Protein AF-A0A1Z9RTA8-F1 (afdb_monomer)

Structure (mmCIF, N/CA/C/O backbone):
data_AF-A0A1Z9RTA8-F1
#
_entry.id   AF-A0A1Z9RTA8-F1
#
loop_
_atom_site.group_PDB
_atom_site.id
_atom_site.type_symbol
_atom_site.label_atom_id
_atom_site.label_alt_id
_atom_site.label_comp_id
_atom_site.lab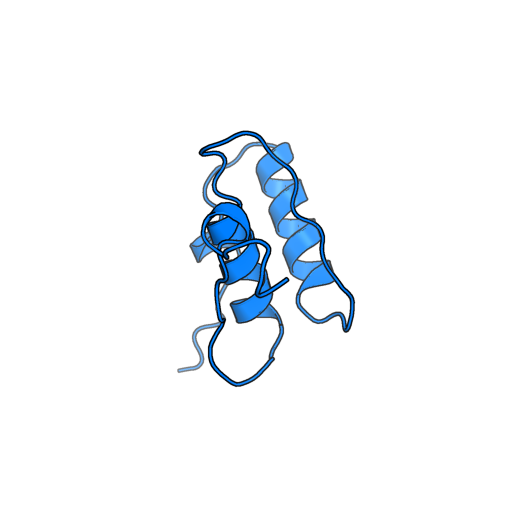el_asym_id
_atom_site.label_entity_id
_atom_site.label_seq_id
_atom_site.pdbx_PDB_ins_code
_atom_site.Cartn_x
_atom_site.Cartn_y
_atom_site.Cartn_z
_atom_site.occupancy
_atom_site.B_iso_or_equiv
_atom_site.auth_seq_id
_atom_site.auth_comp_id
_atom_site.auth_asym_id
_atom_site.auth_atom_id
_atom_site.pdbx_PDB_model_num
ATOM 1 N N . MET A 1 1 ? -4.566 -8.985 23.483 1.00 42.28 1 MET A N 1
ATOM 2 C CA . MET A 1 1 ? -3.785 -7.746 23.285 1.00 42.28 1 MET A CA 1
ATOM 3 C C . MET A 1 1 ? -3.930 -7.341 21.831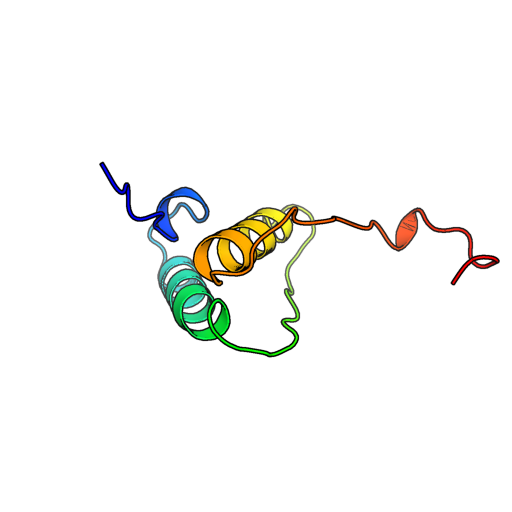 1.00 42.28 1 MET A C 1
ATOM 5 O O . MET A 1 1 ? -3.233 -7.872 20.982 1.00 42.28 1 MET A O 1
ATOM 9 N N . SER A 1 2 ? -4.919 -6.505 21.524 1.00 45.81 2 SER A N 1
ATOM 10 C CA . SER A 1 2 ? -5.126 -5.952 20.185 1.00 45.81 2 SER A CA 1
ATOM 11 C C . SER A 1 2 ? -4.065 -4.882 19.933 1.00 45.81 2 SER A C 1
ATOM 13 O O . SER A 1 2 ? -4.247 -3.733 20.330 1.00 45.81 2 SER A O 1
ATOM 15 N N . GLY A 1 3 ? -2.931 -5.276 19.350 1.00 54.53 3 GLY A N 1
ATOM 16 C CA . GLY A 1 3 ? -1.989 -4.322 18.774 1.00 54.53 3 GLY A CA 1
ATOM 17 C C . GLY A 1 3 ? -2.697 -3.612 17.628 1.00 54.53 3 GLY A C 1
ATOM 18 O O . GLY A 1 3 ?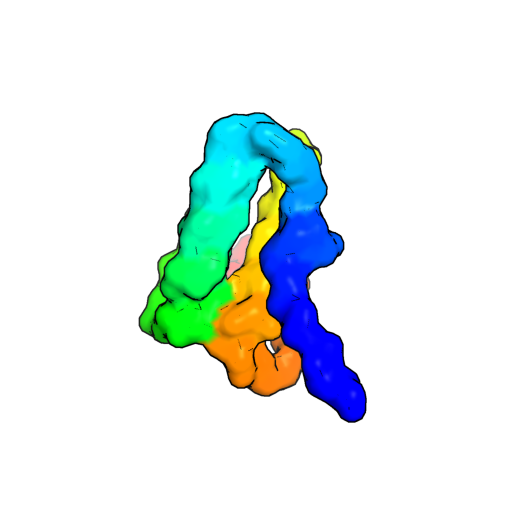 -3.071 -4.255 16.652 1.00 54.53 3 GLY A O 1
ATOM 19 N N . GLN A 1 4 ? -2.986 -2.324 17.793 1.00 63.78 4 GLN A N 1
ATOM 20 C CA . GLN A 1 4 ? -3.520 -1.511 16.707 1.00 63.78 4 GLN A CA 1
ATOM 21 C C . GLN A 1 4 ? -2.404 -1.359 15.675 1.00 63.78 4 GLN A C 1
ATOM 23 O O . GLN A 1 4 ? -1.392 -0.730 15.965 1.00 63.78 4 GLN A O 1
ATOM 28 N N . THR A 1 5 ? -2.568 -1.973 14.507 1.00 77.00 5 THR A N 1
ATOM 29 C CA . THR A 1 5 ? -1.643 -1.803 13.388 1.00 77.00 5 THR A CA 1
ATOM 30 C C . THR A 1 5 ? -1.673 -0.343 12.941 1.00 77.00 5 THR A C 1
ATOM 32 O O . THR A 1 5 ? -2.707 0.141 12.484 1.00 77.00 5 THR A O 1
ATOM 35 N N . SER A 1 6 ? -0.550 0.360 13.102 1.00 87.69 6 SER A N 1
ATOM 36 C CA . SER A 1 6 ? -0.394 1.757 12.680 1.00 87.69 6 SER A CA 1
ATOM 37 C C . SER A 1 6 ? 0.218 1.844 11.283 1.00 87.69 6 SER A C 1
ATOM 39 O O . SER A 1 6 ? 1.088 1.054 10.915 1.00 87.69 6 SER A O 1
ATOM 41 N N . VAL A 1 7 ? -0.169 2.865 10.516 1.00 93.25 7 VAL A N 1
ATOM 42 C CA . VAL A 1 7 ? 0.438 3.187 9.217 1.00 93.25 7 VAL A CA 1
ATOM 43 C C . VAL A 1 7 ? 1.953 3.459 9.317 1.00 93.25 7 VAL A C 1
ATOM 45 O O . VAL A 1 7 ? 2.689 3.240 8.351 1.00 93.25 7 VAL A O 1
ATOM 48 N N . ASP A 1 8 ? 2.448 3.873 10.489 1.00 92.31 8 ASP A N 1
ATOM 49 C CA . ASP A 1 8 ? 3.874 4.118 10.750 1.00 92.31 8 ASP A CA 1
ATOM 50 C C . ASP A 1 8 ? 4.738 2.851 10.692 1.00 92.31 8 ASP A C 1
ATOM 52 O O . ASP A 1 8 ? 5.928 2.940 10.389 1.00 92.31 8 ASP A O 1
ATOM 56 N N . GLU A 1 9 ? 4.152 1.673 10.934 1.00 92.75 9 GLU A N 1
ATOM 57 C CA . GLU A 1 9 ? 4.849 0.382 10.821 1.00 92.75 9 GLU A CA 1
ATOM 58 C C . GLU A 1 9 ? 5.208 0.054 9.366 1.00 92.75 9 GLU A C 1
ATOM 60 O O . GLU A 1 9 ? 6.149 -0.693 9.099 1.00 92.75 9 GLU A O 1
ATOM 65 N N . PHE A 1 10 ? 4.476 0.641 8.416 1.00 95.81 10 PHE A N 1
ATOM 66 C CA . PHE A 1 10 ? 4.699 0.463 6.986 1.00 95.81 10 PHE A CA 1
ATOM 67 C C . PHE A 1 10 ? 5.491 1.629 6.394 1.00 95.81 10 PHE A C 1
ATOM 69 O O . PHE A 1 10 ? 6.444 1.417 5.647 1.00 95.81 10 PHE A O 1
ATOM 76 N N . ILE A 1 11 ? 5.101 2.870 6.696 1.00 96.12 11 ILE A N 1
ATOM 77 C CA . ILE A 1 11 ? 5.605 4.063 6.011 1.00 96.12 11 ILE A CA 1
ATOM 78 C C . ILE A 1 11 ? 6.506 4.876 6.948 1.00 96.12 11 ILE A C 1
ATOM 80 O O . ILE A 1 11 ? 6.057 5.743 7.708 1.00 96.12 11 ILE A O 1
ATOM 84 N N . ALA A 1 12 ? 7.811 4.622 6.839 1.00 93.81 12 ALA A N 1
ATOM 85 C CA . ALA A 1 12 ? 8.842 5.323 7.594 1.00 93.81 12 ALA A CA 1
ATOM 86 C C . ALA A 1 12 ? 9.161 6.722 7.030 1.00 93.81 12 ALA A C 1
ATOM 88 O O . ALA A 1 12 ? 8.993 7.004 5.841 1.00 93.81 12 ALA A O 1
ATOM 89 N N . GLY A 1 13 ? 9.694 7.590 7.894 1.00 93.69 13 GLY A N 1
ATOM 90 C CA . GLY A 1 13 ? 10.164 8.934 7.547 1.00 93.69 13 GLY A CA 1
ATOM 91 C C . GLY A 1 13 ? 9.373 10.051 8.230 1.00 93.69 13 GLY A C 1
ATOM 92 O O . GLY A 1 13 ? 8.288 9.845 8.763 1.00 93.69 13 GLY A O 1
ATOM 93 N N . GLN A 1 14 ? 9.938 11.258 8.246 1.00 94.94 14 GLN A N 1
ATOM 94 C CA . GLN A 1 14 ? 9.379 12.408 8.979 1.00 94.94 14 GLN A CA 1
ATOM 95 C C . GLN A 1 14 ? 9.100 13.630 8.093 1.00 94.94 14 GLN A C 1
ATOM 97 O O . GLN A 1 14 ? 8.696 14.683 8.591 1.00 94.94 14 GLN A O 1
ATOM 102 N N . SER A 1 15 ? 9.288 13.494 6.778 1.00 97.50 15 SER A N 1
ATOM 103 C CA . SER A 1 15 ? 9.035 14.573 5.824 1.00 97.50 15 SER A CA 1
ATOM 104 C C . SER A 1 15 ? 7.546 14.937 5.766 1.00 97.50 15 SER A C 1
ATOM 106 O O . SER A 1 15 ? 6.680 14.112 6.069 1.00 97.50 15 SER A O 1
ATOM 108 N N . ALA A 1 16 ? 7.236 16.162 5.334 1.00 97.88 16 ALA A N 1
ATOM 109 C CA . ALA A 1 16 ? 5.853 16.590 5.125 1.00 97.88 16 ALA A CA 1
ATOM 110 C C . ALA A 1 16 ? 5.112 15.678 4.128 1.00 97.88 16 ALA A C 1
ATOM 112 O O . ALA A 1 16 ? 3.978 15.285 4.387 1.00 97.88 16 ALA A O 1
ATOM 113 N N . ALA A 1 17 ? 5.784 15.260 3.050 1.00 95.81 17 ALA A N 1
ATOM 114 C CA . ALA A 1 17 ? 5.223 14.339 2.063 1.00 95.81 17 ALA A CA 1
ATOM 115 C C . ALA A 1 17 ? 4.898 12.964 2.671 1.00 95.81 17 ALA A C 1
ATOM 117 O O . ALA A 1 17 ? 3.845 12.400 2.394 1.00 95.81 17 ALA A O 1
ATOM 118 N N . THR A 1 18 ? 5.761 12.445 3.550 1.00 96.06 18 THR A N 1
ATOM 119 C CA . THR A 1 18 ? 5.513 11.180 4.260 1.00 96.06 18 THR A CA 1
ATOM 120 C C . THR A 1 18 ? 4.305 11.290 5.189 1.00 96.06 18 THR A C 1
ATOM 122 O O . THR A 1 18 ? 3.488 10.375 5.255 1.00 96.06 18 THR A O 1
ATOM 125 N N . LYS A 1 19 ? 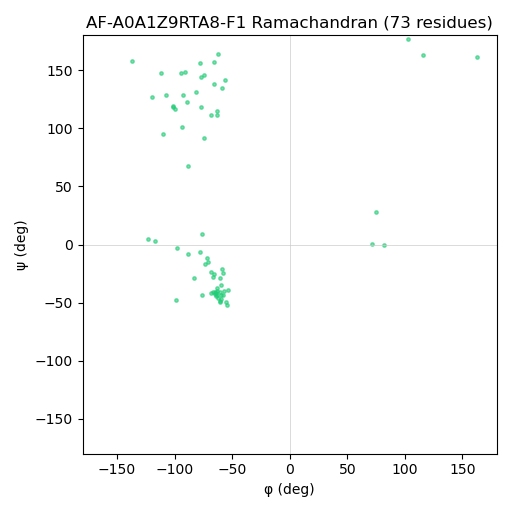4.176 12.409 5.912 1.00 96.88 19 LYS A N 1
ATOM 126 C CA . LYS A 1 19 ? 3.029 12.663 6.797 1.00 96.88 19 LYS A CA 1
ATOM 127 C C . LYS A 1 19 ? 1.722 12.732 6.009 1.00 96.88 19 LYS A C 1
ATOM 129 O O . LYS A 1 19 ? 0.747 12.113 6.421 1.00 96.88 19 LYS A O 1
ATOM 134 N N . GLU A 1 20 ? 1.726 13.411 4.865 1.00 97.25 20 GLU A N 1
ATOM 135 C CA . GLU A 1 20 ? 0.547 13.484 4.002 1.00 97.25 20 GLU A CA 1
ATOM 136 C C . GLU A 1 20 ? 0.194 12.123 3.394 1.00 97.25 20 GLU A C 1
ATOM 138 O O . GLU A 1 20 ? -0.970 11.737 3.392 1.00 97.25 20 GLU A O 1
ATOM 143 N N . LEU A 1 21 ? 1.190 11.347 2.957 1.00 96.94 21 LEU A N 1
ATOM 144 C CA . LEU A 1 21 ? 0.961 9.993 2.456 1.00 96.94 21 LEU A CA 1
ATOM 145 C C . LEU A 1 21 ? 0.312 9.094 3.518 1.00 96.94 21 LEU A C 1
ATOM 147 O O . LEU A 1 21 ? -0.642 8.387 3.205 1.00 96.94 21 LEU A O 1
ATOM 151 N N . ARG A 1 22 ? 0.782 9.150 4.772 1.00 97.25 22 ARG A N 1
ATOM 152 C CA . ARG A 1 22 ? 0.163 8.420 5.892 1.00 97.25 22 ARG A CA 1
ATOM 153 C C . ARG A 1 22 ? -1.290 8.835 6.110 1.00 97.25 22 ARG A C 1
ATOM 155 O O . ARG A 1 22 ? -2.160 7.974 6.149 1.00 97.25 22 ARG A O 1
ATOM 162 N N . ARG A 1 23 ? -1.562 10.145 6.127 1.00 96.81 23 ARG A N 1
ATOM 163 C CA . ARG A 1 23 ? -2.923 10.690 6.251 1.00 96.81 23 ARG A CA 1
ATOM 164 C C . ARG A 1 23 ? -3.849 10.191 5.138 1.00 96.81 23 ARG A C 1
ATOM 166 O O . ARG A 1 23 ? -4.997 9.847 5.401 1.00 96.81 23 ARG A O 1
ATOM 173 N N . LEU A 1 24 ? -3.366 10.157 3.895 1.00 97.06 24 LEU A N 1
ATOM 174 C CA . LEU A 1 24 ? -4.132 9.643 2.758 1.00 97.06 24 LEU A CA 1
ATOM 175 C C . LEU A 1 24 ? -4.425 8.147 2.904 1.00 97.06 24 LEU A C 1
ATOM 177 O O . LEU A 1 24 ? -5.545 7.728 2.626 1.00 97.06 24 LEU A O 1
ATOM 181 N N . VAL A 1 25 ? -3.456 7.355 3.368 1.00 97.44 25 VAL A N 1
ATOM 182 C CA . VAL A 1 25 ? -3.661 5.924 3.636 1.00 97.44 25 VAL A CA 1
ATOM 183 C C . VAL A 1 25 ? -4.719 5.713 4.716 1.00 97.44 25 VAL A C 1
ATOM 185 O O . VAL A 1 25 ? -5.629 4.926 4.485 1.00 97.44 25 VAL A O 1
ATOM 188 N N . ASP A 1 26 ? -4.667 6.443 5.831 1.00 96.25 26 ASP A N 1
ATOM 189 C CA . ASP A 1 26 ? -5.654 6.313 6.914 1.00 96.25 26 ASP A CA 1
ATOM 190 C C . ASP A 1 26 ? -7.088 6.618 6.446 1.00 96.25 26 ASP A C 1
ATOM 192 O O . ASP A 1 26 ? -8.045 5.990 6.896 1.00 96.25 26 ASP A O 1
ATOM 196 N N . ILE A 1 27 ? -7.246 7.564 5.514 1.00 96.12 27 ILE A N 1
ATOM 197 C CA . ILE A 1 27 ? -8.549 7.933 4.943 1.00 96.12 27 ILE A CA 1
ATOM 198 C C . ILE A 1 27 ? -9.035 6.895 3.929 1.00 96.12 27 ILE A C 1
ATOM 200 O O . ILE A 1 27 ? -10.218 6.558 3.906 1.00 96.12 27 ILE A O 1
ATOM 204 N N . LEU A 1 28 ? -8.141 6.421 3.060 1.00 96.88 28 LEU A N 1
ATOM 205 C CA . LEU A 1 28 ? -8.501 5.550 1.942 1.00 96.88 28 LEU A CA 1
ATOM 206 C C . LEU A 1 28 ? -8.612 4.080 2.344 1.00 96.88 28 LEU A C 1
ATOM 208 O O . LEU A 1 28 ? -9.386 3.355 1.729 1.00 96.88 28 LEU A O 1
ATOM 212 N N . ALA A 1 29 ? -7.874 3.632 3.361 1.00 96.88 29 ALA A N 1
ATOM 213 C CA . ALA A 1 29 ? -7.869 2.240 3.794 1.00 96.88 29 ALA A CA 1
ATOM 214 C C . ALA A 1 29 ? -9.275 1.691 4.112 1.00 96.88 29 ALA A C 1
ATOM 216 O O . ALA A 1 29 ? -9.631 0.664 3.533 1.00 96.88 29 ALA A O 1
ATOM 217 N N . PRO A 1 30 ? -10.111 2.336 4.951 1.00 96.25 30 PRO A N 1
ATOM 218 C CA . PRO A 1 30 ? -11.451 1.829 5.253 1.00 96.25 30 PRO A CA 1
ATOM 219 C C . PRO A 1 30 ? -12.482 2.096 4.142 1.00 96.25 30 PRO A C 1
ATOM 221 O O . PRO A 1 30 ? -13.622 1.644 4.253 1.00 96.25 30 PRO A O 1
ATOM 224 N N . ALA A 1 31 ? -12.131 2.852 3.097 1.00 95.75 31 ALA A N 1
ATOM 225 C CA . ALA A 1 31 ? -13.056 3.185 2.023 1.00 95.75 31 ALA A CA 1
ATOM 226 C C . ALA A 1 31 ? -13.252 1.999 1.064 1.00 95.75 31 ALA A C 1
ATOM 228 O O . ALA A 1 31 ? -12.320 1.259 0.740 1.00 95.75 31 ALA A O 1
ATOM 229 N N . ASP A 1 32 ? -14.470 1.845 0.544 1.00 93.75 32 ASP A N 1
ATOM 230 C CA . ASP A 1 32 ? -14.743 0.898 -0.538 1.00 93.75 32 ASP A CA 1
ATOM 231 C C . ASP A 1 32 ? -14.523 1.560 -1.904 1.00 93.75 32 ASP A C 1
ATOM 233 O O . ASP A 1 32 ? -15.455 1.855 -2.649 1.00 93.75 32 ASP A O 1
ATOM 237 N N . SER A 1 33 ? -13.264 1.886 -2.195 1.00 93.12 33 SER A N 1
ATOM 238 C CA . SER A 1 33 ? -12.861 2.538 -3.439 1.00 93.12 33 SER A CA 1
ATOM 239 C C . SER A 1 33 ? -11.586 1.924 -4.016 1.00 93.12 33 SER A C 1
ATOM 241 O O . SER A 1 33 ? -10.798 1.275 -3.328 1.00 93.12 33 SER A O 1
ATOM 243 N N . THR A 1 34 ? -11.389 2.115 -5.322 1.00 95.75 34 THR A N 1
ATOM 244 C CA . THR A 1 34 ? -10.143 1.720 -5.990 1.00 95.75 34 THR A CA 1
ATOM 245 C C . THR A 1 34 ? -9.078 2.788 -5.758 1.00 95.75 34 THR A C 1
ATOM 247 O O . THR A 1 34 ? -9.327 3.969 -5.997 1.00 95.75 34 THR A O 1
ATOM 250 N N . VAL A 1 35 ? -7.880 2.373 -5.339 1.00 96.19 35 VAL A N 1
ATOM 251 C CA . VAL A 1 35 ? -6.744 3.272 -5.092 1.00 96.19 35 VAL A CA 1
ATOM 252 C C . VAL A 1 35 ? -5.683 3.103 -6.179 1.00 96.19 35 VAL A C 1
ATOM 254 O O . VAL A 1 35 ? -5.219 1.994 -6.436 1.00 96.19 35 VAL A O 1
ATOM 257 N N . LEU A 1 36 ? -5.253 4.214 -6.783 1.00 96.69 36 LEU A N 1
ATOM 258 C CA . LEU A 1 36 ? -4.114 4.266 -7.702 1.00 96.69 36 LEU A CA 1
ATOM 259 C C . LEU A 1 36 ? -2.885 4.826 -6.977 1.00 96.69 36 LEU A C 1
ATOM 261 O O . LEU A 1 36 ? -2.888 5.973 -6.538 1.00 96.69 36 LEU A O 1
ATOM 265 N N . ILE A 1 37 ? -1.812 4.037 -6.894 1.00 96.31 37 ILE A N 1
ATOM 266 C CA . ILE A 1 37 ? -0.554 4.449 -6.259 1.00 96.31 37 ILE A CA 1
ATOM 267 C C . ILE A 1 37 ? 0.455 4.823 -7.346 1.00 96.31 37 ILE A C 1
ATOM 269 O O . ILE A 1 37 ? 0.864 3.980 -8.145 1.00 96.31 37 ILE A O 1
ATOM 273 N N . GLN A 1 38 ? 0.897 6.079 -7.355 1.00 96.31 38 GLN A N 1
ATOM 274 C CA . GLN A 1 38 ? 1.869 6.591 -8.321 1.00 96.31 38 GLN A CA 1
ATOM 275 C C . GLN A 1 38 ? 3.205 6.924 -7.653 1.00 96.31 38 GLN A C 1
ATOM 277 O O . GLN A 1 38 ? 3.264 7.322 -6.493 1.00 96.31 38 GLN A O 1
ATOM 282 N N . GLY A 1 39 ? 4.297 6.748 -8.397 1.00 95.62 39 GLY A N 1
ATOM 283 C CA . GLY A 1 39 ? 5.648 7.023 -7.918 1.00 95.62 39 GLY A CA 1
ATOM 284 C C . GLY A 1 39 ? 6.714 6.352 -8.775 1.00 95.62 39 GLY A C 1
ATOM 285 O O . GLY A 1 39 ? 6.430 5.402 -9.512 1.00 95.62 39 GLY A O 1
ATOM 286 N N . GLN A 1 40 ? 7.950 6.833 -8.663 1.00 96.75 40 GLN A N 1
ATOM 287 C CA . GLN A 1 40 ? 9.102 6.297 -9.392 1.00 96.75 40 GLN A CA 1
ATOM 288 C C . GLN A 1 40 ? 9.393 4.831 -9.018 1.00 96.75 40 GLN A C 1
ATOM 290 O O . GLN A 1 40 ? 8.899 4.292 -8.019 1.00 96.75 40 GLN A O 1
ATOM 295 N N . THR A 1 41 ? 10.184 4.142 -9.838 1.00 94.19 41 THR A N 1
ATOM 296 C CA . THR A 1 41 ? 10.678 2.798 -9.508 1.00 94.19 41 THR A CA 1
ATOM 297 C C . THR A 1 41 ? 11.470 2.844 -8.199 1.00 94.19 41 THR A C 1
ATOM 299 O O . THR A 1 41 ? 12.265 3.753 -7.988 1.00 94.19 41 THR A O 1
ATOM 302 N N . GLY A 1 42 ? 11.219 1.895 -7.293 1.00 93.19 42 GLY A N 1
ATOM 303 C CA . GLY A 1 42 ? 11.880 1.847 -5.983 1.00 93.19 42 GLY A CA 1
ATOM 304 C C . GLY A 1 42 ? 11.280 2.751 -4.896 1.00 93.19 42 GLY A C 1
ATOM 305 O O . GLY A 1 42 ? 11.727 2.684 -3.759 1.00 93.19 42 GLY A O 1
ATOM 306 N N . SER A 1 43 ? 10.227 3.532 -5.172 1.00 94.06 43 SER A N 1
ATOM 307 C CA . SER A 1 43 ? 9.618 4.442 -4.181 1.00 94.06 43 SER A CA 1
ATOM 308 C C . SER A 1 43 ? 8.736 3.762 -3.117 1.00 94.06 43 SER A C 1
ATOM 310 O O . SER A 1 43 ? 8.001 4.443 -2.408 1.00 94.06 43 SER A O 1
ATOM 312 N N . GLY A 1 44 ? 8.733 2.427 -3.038 1.00 94.00 44 GLY A N 1
ATOM 313 C CA . GLY A 1 44 ? 7.969 1.688 -2.026 1.00 94.00 44 GLY A CA 1
ATOM 314 C C . GLY A 1 44 ? 6.452 1.606 -2.255 1.00 94.00 44 GLY A C 1
ATOM 315 O O . GLY A 1 44 ? 5.709 1.467 -1.291 1.00 94.00 44 GLY A O 1
ATOM 316 N N . LYS A 1 45 ? 5.961 1.652 -3.503 1.00 96.12 45 LYS A N 1
ATOM 317 C CA . LYS A 1 45 ? 4.513 1.557 -3.808 1.00 96.12 45 LYS A CA 1
ATOM 318 C C . LYS A 1 45 ? 3.837 0.321 -3.189 1.00 96.12 45 LYS A C 1
ATOM 320 O O . LYS A 1 45 ? 2.751 0.434 -2.630 1.00 96.12 45 LYS A O 1
ATOM 325 N N . ASP A 1 46 ? 4.515 -0.826 -3.189 1.00 95.31 46 ASP A N 1
ATOM 326 C CA . ASP A 1 46 ? 3.987 -2.062 -2.592 1.00 95.31 46 ASP A CA 1
ATOM 327 C C . ASP A 1 46 ? 3.846 -1.973 -1.066 1.00 95.31 46 ASP A C 1
ATOM 329 O O . ASP A 1 46 ? 3.002 -2.641 -0.472 1.00 95.31 46 ASP A O 1
ATOM 333 N N . VAL A 1 47 ? 4.673 -1.150 -0.415 1.00 96.12 47 VAL A N 1
ATOM 334 C CA . VAL A 1 47 ? 4.580 -0.889 1.028 1.00 96.12 47 VAL A CA 1
ATOM 335 C C . VAL A 1 47 ? 3.300 -0.113 1.332 1.00 96.12 47 VAL A C 1
ATOM 337 O O . VAL A 1 47 ? 2.588 -0.459 2.271 1.00 96.12 47 VAL A O 1
ATOM 340 N N . VAL A 1 48 ? 2.962 0.869 0.491 1.00 97.19 48 VAL A N 1
ATOM 341 C CA . VAL A 1 48 ? 1.709 1.631 0.594 1.00 97.19 48 VAL A CA 1
ATOM 342 C C . VAL A 1 48 ? 0.496 0.720 0.378 1.00 97.19 48 VAL A C 1
ATOM 344 O O . VAL A 1 48 ? -0.445 0.771 1.163 1.00 97.19 48 VAL A O 1
ATOM 347 N N . ALA A 1 49 ? 0.531 -0.170 -0.621 1.00 97.06 49 ALA A N 1
ATOM 348 C CA . ALA A 1 49 ? -0.548 -1.136 -0.858 1.00 97.06 49 ALA A CA 1
ATOM 349 C C . ALA A 1 49 ? -0.770 -2.078 0.343 1.00 97.06 49 ALA A C 1
ATOM 351 O O . ALA A 1 49 ? -1.909 -2.335 0.731 1.00 97.06 49 ALA A O 1
ATOM 352 N N . ARG A 1 50 ? 0.316 -2.551 0.974 1.00 96.12 50 ARG A 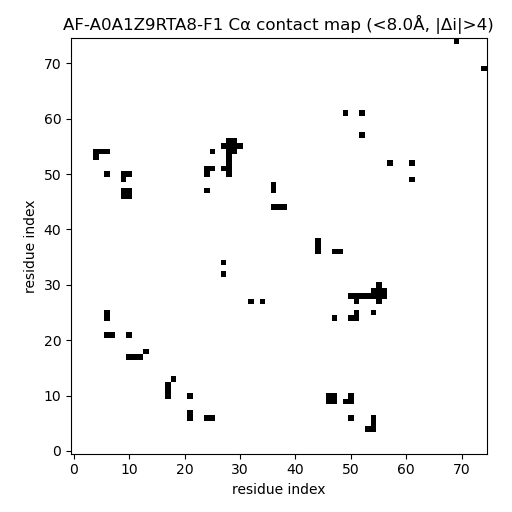N 1
ATOM 353 C CA . ARG A 1 50 ? 0.248 -3.360 2.201 1.00 96.12 50 ARG A CA 1
ATOM 354 C C . ARG A 1 50 ? -0.349 -2.596 3.378 1.00 96.12 50 ARG A C 1
ATOM 356 O O . ARG A 1 50 ? -1.169 -3.169 4.090 1.00 96.12 50 ARG A O 1
ATOM 363 N N . ALA A 1 51 ? 0.024 -1.328 3.550 1.00 97.12 51 ALA A N 1
ATOM 364 C CA . ALA A 1 51 ? -0.546 -0.472 4.585 1.00 97.12 51 ALA A CA 1
ATOM 365 C C . ALA A 1 51 ? -2.063 -0.315 4.391 1.00 97.12 51 ALA A C 1
ATOM 367 O O . ALA A 1 51 ? -2.830 -0.584 5.308 1.00 97.12 51 ALA A O 1
ATOM 368 N N . ILE A 1 52 ? -2.504 0.015 3.171 1.00 97.25 52 ILE A N 1
ATOM 369 C CA . ILE A 1 52 ? -3.931 0.133 2.835 1.00 97.25 52 ILE A CA 1
ATOM 370 C C . ILE A 1 52 ? -4.676 -1.162 3.175 1.00 97.25 52 ILE A C 1
ATOM 372 O O . ILE A 1 52 ? -5.690 -1.114 3.863 1.00 97.25 52 ILE A O 1
ATOM 376 N N . HIS A 1 53 ? -4.165 -2.326 2.754 1.00 96.81 53 HIS A N 1
ATOM 377 C CA . HIS A 1 53 ? -4.804 -3.614 3.054 1.00 96.81 53 HIS A CA 1
ATOM 378 C C . HIS A 1 53 ? -4.906 -3.872 4.559 1.00 96.81 53 HIS A C 1
ATOM 380 O O . HIS A 1 53 ? -5.989 -4.192 5.048 1.00 96.81 53 HIS A O 1
ATOM 386 N N . ALA A 1 54 ? -3.809 -3.685 5.299 1.00 95.69 54 ALA A N 1
ATOM 387 C CA . ALA A 1 54 ? -3.757 -3.934 6.738 1.00 95.69 54 ALA A CA 1
ATOM 388 C C . ALA A 1 54 ? -4.708 -3.026 7.537 1.00 95.69 54 ALA A C 1
ATOM 390 O O . ALA A 1 54 ? -5.334 -3.492 8.489 1.00 95.69 54 ALA A O 1
ATOM 391 N N . LEU A 1 55 ? -4.859 -1.761 7.130 1.00 96.06 55 LEU A N 1
ATOM 392 C CA . LEU A 1 55 ? -5.733 -0.791 7.795 1.00 96.06 55 LEU A CA 1
ATOM 393 C C . LEU A 1 55 ? -7.184 -0.809 7.272 1.00 96.06 55 LEU A C 1
ATOM 395 O O . LEU A 1 55 ? -8.056 -0.180 7.866 1.00 96.06 55 LEU A O 1
ATOM 399 N N . SER A 1 56 ? -7.480 -1.543 6.192 1.00 95.88 56 SER A N 1
ATOM 400 C CA . SER A 1 56 ? -8.814 -1.543 5.566 1.00 95.88 56 SER A CA 1
ATOM 401 C C . SER A 1 56 ? -9.901 -2.299 6.328 1.00 95.88 56 SER A C 1
ATOM 403 O O . SER A 1 56 ? -11.084 -2.173 6.015 1.00 95.88 56 SER A O 1
ATOM 405 N N . GLY A 1 57 ? -9.520 -3.158 7.275 1.00 93.62 57 GLY A N 1
ATOM 406 C CA . GLY A 1 57 ? -10.438 -4.098 7.925 1.00 93.62 57 GLY A CA 1
ATOM 407 C C . GLY A 1 57 ? -10.900 -5.259 7.028 1.00 93.62 57 GLY A C 1
ATOM 408 O O . GLY A 1 57 ? -11.654 -6.121 7.491 1.00 93.62 57 GLY A O 1
ATOM 409 N N . ARG A 1 58 ? -10.445 -5.330 5.766 1.00 94.50 58 ARG A N 1
ATOM 410 C CA . ARG A 1 58 ? 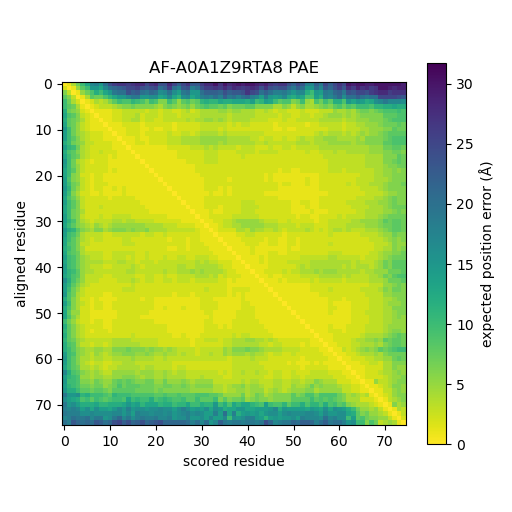-10.730 -6.457 4.867 1.00 94.50 58 ARG A CA 1
ATOM 411 C C . ARG A 1 58 ? -10.062 -7.727 5.395 1.00 94.50 58 ARG A C 1
ATOM 413 O O . ARG A 1 58 ? -8.917 -7.724 5.841 1.00 94.50 58 ARG A O 1
ATOM 420 N N . LYS A 1 59 ? -10.793 -8.840 5.332 1.00 93.81 59 LYS A N 1
ATOM 421 C CA . LYS A 1 59 ? -10.284 -10.166 5.704 1.00 93.81 59 LYS A CA 1
ATOM 422 C C . LYS A 1 59 ? -9.680 -10.851 4.481 1.00 93.81 59 LYS A C 1
ATOM 424 O O . LYS A 1 59 ? -10.183 -10.690 3.374 1.00 93.81 59 LYS A O 1
ATOM 429 N N . GLY A 1 60 ? -8.663 -11.676 4.708 1.00 95.19 60 GLY A N 1
ATOM 430 C CA . GLY A 1 60 ? -8.023 -12.476 3.663 1.00 95.19 60 GLY A CA 1
ATOM 431 C C . GLY A 1 60 ? -6.676 -11.917 3.189 1.00 95.19 60 GLY A C 1
ATOM 432 O O . GLY A 1 60 ? -6.216 -10.882 3.682 1.00 95.19 60 GLY A O 1
ATOM 433 N N . PRO A 1 61 ? -6.003 -12.639 2.276 1.00 96.12 61 PRO A N 1
ATOM 434 C CA . PRO A 1 61 ? -4.669 -12.283 1.811 1.00 96.12 61 PRO A CA 1
ATOM 435 C C . PRO A 1 61 ? -4.698 -11.086 0.855 1.00 96.12 61 PRO A C 1
ATOM 437 O O . PRO A 1 61 ? -5.601 -10.955 0.030 1.00 96.12 61 PRO A O 1
ATOM 440 N N . LEU A 1 62 ? -3.656 -10.257 0.921 1.00 96.00 62 LEU A N 1
ATOM 441 C CA . LEU A 1 62 ? -3.337 -9.321 -0.153 1.00 96.00 62 LEU A CA 1
ATOM 442 C C . LEU A 1 62 ? -2.659 -10.099 -1.283 1.00 96.00 62 LEU A C 1
ATOM 444 O O . LEU A 1 62 ? -1.590 -10.675 -1.080 1.00 96.00 62 LEU A O 1
ATOM 448 N N . ILE A 1 63 ? -3.272 -10.105 -2.464 1.00 95.12 63 ILE A N 1
ATOM 449 C CA . ILE A 1 63 ? -2.718 -10.759 -3.651 1.00 95.12 63 ILE A CA 1
ATOM 450 C C . ILE A 1 63 ? -2.056 -9.704 -4.534 1.00 95.12 63 ILE A C 1
ATOM 452 O O . ILE A 1 63 ? -2.722 -8.811 -5.053 1.00 95.12 63 ILE A O 1
ATOM 456 N N . SER A 1 64 ? -0.742 -9.821 -4.708 1.00 92.19 64 SER A N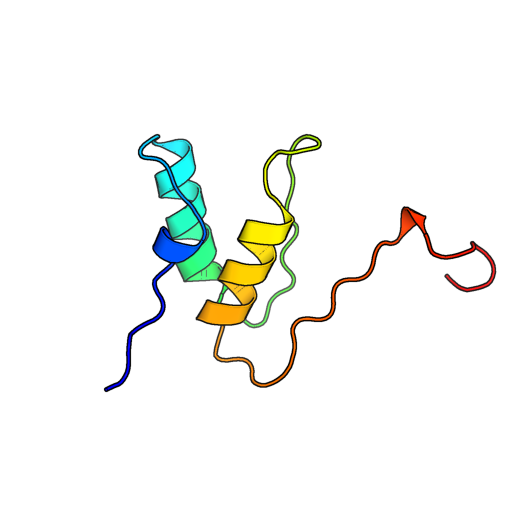 1
ATOM 457 C CA . SER A 1 64 ? 0.028 -8.963 -5.607 1.00 92.19 64 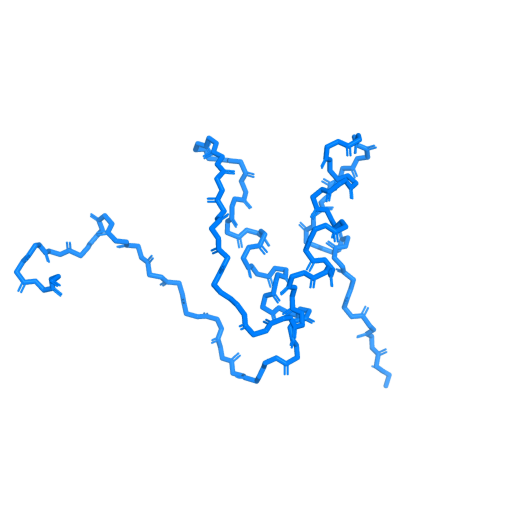SER A CA 1
ATOM 458 C C . SER A 1 64 ? 0.143 -9.604 -6.983 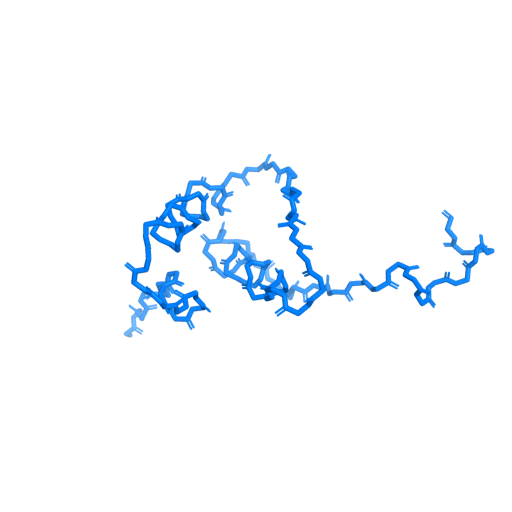1.00 92.19 64 SER A C 1
ATOM 460 O O . SER A 1 64 ? 0.585 -10.746 -7.103 1.00 92.19 64 SER A O 1
ATOM 462 N N . ILE A 1 65 ? -0.201 -8.847 -8.023 1.00 91.25 65 ILE A N 1
ATOM 463 C CA . ILE A 1 65 ? -0.087 -9.272 -9.418 1.00 91.25 65 ILE A CA 1
ATOM 464 C C . ILE A 1 65 ? 0.853 -8.311 -10.142 1.00 91.25 65 ILE A C 1
ATOM 466 O O . ILE A 1 65 ? 0.656 -7.097 -10.113 1.00 91.25 65 ILE A O 1
ATOM 470 N N . ASN A 1 66 ? 1.878 -8.856 -10.797 1.00 87.94 66 ASN A N 1
ATOM 471 C CA . ASN A 1 66 ? 2.762 -8.084 -11.661 1.00 87.94 66 ASN A CA 1
ATOM 472 C C . ASN A 1 66 ? 2.265 -8.157 -13.109 1.00 87.94 66 ASN A C 1
ATOM 474 O O . ASN A 1 66 ? 2.537 -9.134 -13.804 1.00 87.94 66 ASN A O 1
ATOM 478 N N . CYS A 1 67 ? 1.587 -7.108 -13.575 1.00 87.12 67 CYS A N 1
ATOM 479 C CA . CYS A 1 67 ? 1.046 -7.062 -14.935 1.00 87.12 67 CYS A CA 1
ATOM 480 C C . CYS A 1 67 ? 2.121 -7.181 -16.025 1.00 87.12 67 CYS A C 1
ATOM 482 O O . CYS A 1 67 ? 1.841 -7.725 -17.084 1.00 87.12 67 CYS A O 1
ATOM 484 N N . ALA A 1 68 ? 3.359 -6.741 -15.770 1.00 85.75 68 ALA A N 1
ATOM 485 C CA . ALA A 1 68 ? 4.447 -6.857 -16.746 1.00 85.75 68 ALA A CA 1
ATOM 486 C C . ALA A 1 68 ? 4.931 -8.306 -16.948 1.00 85.75 68 ALA A C 1
ATOM 488 O O . ALA A 1 68 ? 5.649 -8.581 -17.904 1.00 85.75 68 ALA A O 1
ATOM 489 N N . ALA A 1 69 ? 4.569 -9.218 -16.041 1.00 87.12 69 ALA A N 1
ATOM 490 C CA . ALA A 1 69 ? 4.908 -10.636 -16.126 1.00 87.12 69 ALA A CA 1
ATOM 491 C C . ALA A 1 69 ? 3.767 -11.494 -16.704 1.00 87.12 69 ALA A C 1
ATOM 493 O O . ALA A 1 69 ? 3.952 -12.699 -16.862 1.00 87.12 69 ALA A O 1
ATOM 494 N N . ILE A 1 70 ? 2.601 -10.904 -17.000 1.00 87.69 70 ILE A N 1
ATOM 495 C CA . ILE A 1 70 ? 1.464 -11.623 -17.582 1.00 87.69 70 ILE A CA 1
ATOM 496 C C . ILE A 1 70 ? 1.589 -11.585 -19.116 1.00 87.69 70 ILE A C 1
ATOM 498 O O . ILE A 1 70 ? 1.652 -10.495 -19.685 1.00 87.69 70 ILE A O 1
ATOM 502 N N . PRO A 1 71 ? 1.628 -12.745 -19.801 1.00 86.88 71 PRO A N 1
ATOM 503 C CA . PRO A 1 71 ? 1.577 -12.807 -21.260 1.00 86.88 71 PRO A CA 1
ATOM 504 C C . PRO A 1 71 ? 0.331 -12.108 -21.822 1.00 86.88 71 PRO A C 1
ATOM 506 O O . PRO A 1 71 ? -0.760 -12.274 -21.284 1.00 86.88 71 PRO A O 1
ATOM 509 N N . ASN A 1 72 ? 0.469 -11.404 -22.949 1.00 79.75 72 ASN A N 1
ATOM 510 C CA . ASN A 1 72 ? -0.647 -10.689 -23.594 1.00 79.75 72 ASN A CA 1
ATOM 511 C C . ASN A 1 72 ? -1.825 -11.594 -23.993 1.00 79.75 72 ASN A C 1
ATOM 513 O O . ASN A 1 72 ? -2.930 -11.108 -24.174 1.00 79.75 72 ASN A O 1
ATOM 517 N N . GLU A 1 73 ? -1.594 -12.897 -24.143 1.00 82.44 73 GLU A N 1
ATOM 518 C CA . GLU A 1 73 ? -2.625 -13.896 -24.452 1.00 82.44 73 GLU A CA 1
ATOM 519 C C . GLU A 1 73 ? -3.564 -14.179 -23.259 1.00 82.44 73 GLU A C 1
ATOM 521 O O . GLU A 1 73 ? -4.584 -14.842 -23.430 1.00 82.44 73 GLU A O 1
ATOM 526 N N . LEU A 1 74 ? -3.215 -13.701 -22.057 1.00 70.75 74 LEU A N 1
ATOM 527 C CA . LEU A 1 74 ? -3.935 -13.921 -20.795 1.00 70.75 74 LEU A CA 1
ATOM 528 C C . LEU A 1 74 ? -4.480 -12.625 -20.160 1.00 70.75 74 LEU A C 1
ATOM 530 O O . LEU A 1 74 ? -5.013 -12.685 -19.049 1.00 70.75 74 LEU A O 1
ATOM 534 N N . LEU A 1 75 ? -4.309 -11.474 -20.823 1.00 60.44 75 LEU A N 1
ATOM 535 C CA . LEU A 1 75 ? -4.875 -10.173 -20.434 1.00 60.44 75 LEU A CA 1
ATOM 536 C C . LEU A 1 75 ? -6.207 -9.934 -21.153 1.00 60.44 75 LEU A C 1
ATOM 538 O O . LEU A 1 75 ? -7.121 -9.396 -20.490 1.00 60.44 75 LEU A O 1
#

pLDDT: mean 91.0, std 11.37, range [42.28, 97.88]

Radius of gyration: 14.14 Å; Cα contacts (8 Å, |Δi|>4): 50; chains: 1; bounding box: 27×30×48 Å

Foldseek 3Di:
DPDDDALCVLQDDDDPVSVVLSVVLLVQLQDPDDDDFDDDPPPRSVSSVVSSPSNNPDDDDDDDDDPVPDPPVRD

Mean predicted aligned error: 4.97 Å

Secondary structure (DSSP, 8-state):
------GGGTS---SHHHHHHHHHHHHHTTSSS-------TTS-HHHHHHHHHHHS---SPPPP--GGGS-GGG-

Sequence (75 aa):
MSGQTSVDEFIAGQSAATKELRRLVDILAPADSTVLIQGQTGSGKDVVARAIHALSGRKGPLISINCAAIPNELL

Solvent-accessible surface area (backbone atoms only — not comparable to full-atom values): 5094 Å² total; per-residue (Å²): 133,86,77,77,83,54,61,64,83,56,57,75,76,83,49,72,67,46,52,50,52,46,54,50,39,69,62,50,18,64,45,97,68,91,84,88,87,84,77,64,90,88,69,50,63,70,44,53,53,50,36,27,49,72,57,28,76,65,84,80,84,87,83,86,79,64,72,93,76,53,60,80,94,80,112